Protein AF-A0AAC9JID7-F1 (afdb_monomer_lite)

Organism: NCBI:txid314275

Structure (mmCIF, N/CA/C/O backbone):
data_AF-A0AAC9JID7-F1
#
_entry.id   AF-A0AAC9JID7-F1
#
loop_
_atom_site.group_PDB
_atom_site.id
_atom_site.type_symbol
_atom_site.label_atom_id
_atom_site.label_alt_id
_atom_site.label_comp_id
_atom_site.label_asym_id
_atom_site.label_entity_id
_atom_site.label_seq_id
_atom_site.pdbx_PDB_ins_code
_atom_site.Cartn_x
_atom_site.Cartn_y
_atom_site.Cartn_z
_atom_site.occupancy
_atom_site.B_iso_or_equiv
_atom_site.auth_seq_id
_atom_site.auth_comp_id
_atom_site.auth_asym_id
_atom_site.auth_atom_id
_atom_site.pdbx_PDB_model_num
ATOM 1 N N . MET A 1 1 ? 19.976 0.582 -20.606 1.00 50.34 1 MET A N 1
ATOM 2 C CA . MET A 1 1 ? 18.674 0.965 -20.033 1.00 50.34 1 MET A CA 1
ATOM 3 C C . MET A 1 1 ? 18.061 -0.286 -19.476 1.00 50.34 1 MET A C 1
ATOM 5 O O . MET A 1 1 ? 17.756 -1.191 -20.248 1.00 50.34 1 MET A O 1
ATOM 9 N N . ASP A 1 2 ? 17.992 -0.351 -18.159 1.00 65.19 2 ASP A N 1
ATOM 10 C CA . ASP A 1 2 ? 17.430 -1.495 -17.456 1.00 65.19 2 ASP A CA 1
ATOM 11 C C . ASP A 1 2 ? 15.897 -1.451 -17.567 1.00 65.19 2 ASP A C 1
ATOM 13 O O . ASP A 1 2 ? 15.297 -0.374 -17.615 1.00 65.19 2 ASP A O 1
ATOM 17 N N . VAL A 1 3 ? 15.237 -2.605 -17.651 1.00 63.00 3 VAL A N 1
ATOM 18 C CA . VAL A 1 3 ? 13.769 -2.686 -17.764 1.00 63.00 3 VAL A CA 1
ATOM 19 C C . VAL A 1 3 ? 13.107 -2.000 -16.560 1.00 63.00 3 VAL A C 1
ATOM 21 O O . VAL A 1 3 ? 12.089 -1.324 -16.721 1.00 63.00 3 VAL A O 1
ATOM 24 N N . GLY A 1 4 ? 13.741 -2.073 -15.384 1.00 61.53 4 GLY A N 1
ATOM 25 C CA . GLY A 1 4 ? 13.299 -1.389 -14.167 1.00 61.53 4 GLY A CA 1
ATOM 26 C C . GLY A 1 4 ? 13.186 0.135 -14.305 1.00 61.53 4 GLY A C 1
ATOM 27 O O . GLY A 1 4 ? 12.221 0.714 -13.806 1.00 61.53 4 GLY A O 1
ATOM 28 N N . GLU A 1 5 ? 14.086 0.782 -15.059 1.00 66.81 5 GLU A N 1
ATOM 29 C CA 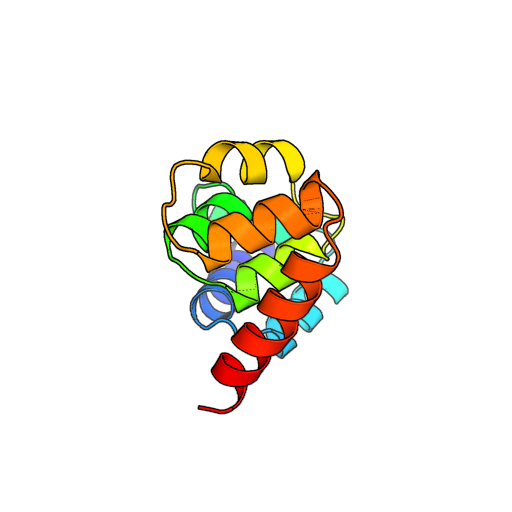. GLU A 1 5 ? 14.094 2.246 -15.255 1.00 66.81 5 GLU A CA 1
ATOM 30 C C . GLU A 1 5 ? 12.880 2.743 -16.054 1.00 66.81 5 GLU A C 1
ATOM 32 O O . GLU A 1 5 ? 12.464 3.891 -15.907 1.00 66.81 5 GLU A O 1
ATOM 37 N N . ARG A 1 6 ? 12.289 1.887 -16.899 1.00 80.50 6 ARG A N 1
ATOM 38 C CA . ARG A 1 6 ? 11.088 2.223 -17.684 1.00 80.50 6 ARG A CA 1
ATOM 39 C C . ARG A 1 6 ? 9.792 1.822 -16.987 1.00 80.50 6 ARG A C 1
ATOM 41 O O . ARG A 1 6 ? 8.771 2.468 -17.197 1.00 80.50 6 ARG A O 1
ATOM 48 N N . VAL A 1 7 ? 9.824 0.759 -16.186 1.00 87.00 7 VAL A N 1
ATOM 49 C CA . VAL A 1 7 ? 8.629 0.185 -15.551 1.00 87.00 7 VAL A CA 1
ATOM 50 C C . VAL A 1 7 ? 8.247 0.940 -14.275 1.00 87.00 7 VAL A C 1
ATOM 52 O O . VAL A 1 7 ? 7.067 1.227 -14.081 1.00 87.00 7 VAL A O 1
ATOM 55 N N . GLY A 1 8 ? 9.219 1.335 -13.444 1.00 89.25 8 GLY A N 1
ATOM 56 C CA . GLY A 1 8 ? 8.966 2.051 -12.183 1.00 89.25 8 GLY A CA 1
ATOM 57 C C . GLY A 1 8 ? 8.071 3.296 -12.325 1.00 89.25 8 GLY A C 1
ATOM 58 O O . GLY A 1 8 ? 7.088 3.409 -11.590 1.00 89.25 8 GLY A O 1
ATOM 59 N N . PRO A 1 9 ? 8.329 4.204 -13.289 1.00 93.06 9 PRO A N 1
ATOM 60 C CA . PRO A 1 9 ? 7.478 5.375 -13.517 1.00 93.06 9 PRO A CA 1
ATOM 61 C C . PRO A 1 9 ? 6.024 5.041 -13.884 1.00 93.06 9 PRO A C 1
ATOM 63 O O . PRO A 1 9 ? 5.115 5.746 -13.454 1.00 93.06 9 PRO A O 1
ATOM 66 N N . ILE A 1 10 ? 5.793 3.958 -14.633 1.00 93.69 10 ILE A N 1
ATOM 67 C CA . ILE A 1 10 ? 4.445 3.533 -15.044 1.00 93.69 10 ILE A CA 1
ATOM 68 C C . ILE A 1 10 ? 3.694 2.935 -13.850 1.00 93.69 10 ILE A C 1
ATOM 70 O O . ILE A 1 10 ? 2.541 3.288 -13.613 1.00 93.69 10 ILE A O 1
ATOM 74 N N . ILE A 1 11 ? 4.361 2.089 -13.052 1.00 94.00 11 ILE A N 1
ATOM 75 C CA . ILE A 1 11 ? 3.787 1.557 -11.806 1.00 94.00 11 ILE A CA 1
ATOM 76 C C . ILE A 1 11 ? 3.414 2.712 -10.870 1.00 94.00 11 ILE A C 1
ATOM 78 O O . ILE A 1 11 ? 2.332 2.707 -10.291 1.00 94.00 11 ILE A O 1
ATOM 82 N N . LYS A 1 12 ? 4.281 3.725 -10.748 1.00 95.19 12 LYS A N 1
ATOM 83 C CA . LYS A 1 12 ? 4.007 4.929 -9.954 1.00 95.19 12 LYS A CA 1
ATOM 84 C C . LYS A 1 12 ? 2.770 5.682 -10.444 1.00 95.19 12 LYS A C 1
ATOM 86 O O . LYS A 1 12 ? 1.991 6.144 -9.617 1.00 95.19 12 LYS A O 1
ATOM 91 N N . GLU A 1 13 ? 2.584 5.823 -11.754 1.00 95.75 13 GLU A N 1
ATOM 92 C CA . GLU A 1 13 ? 1.403 6.491 -12.308 1.00 95.75 13 GLU A CA 1
ATOM 93 C C . GLU A 1 13 ? 0.112 5.743 -11.949 1.00 95.75 13 GLU A C 1
ATOM 95 O O . GLU A 1 13 ? -0.822 6.355 -11.428 1.00 95.75 13 GLU A O 1
ATOM 100 N N . ASP A 1 14 ? 0.083 4.424 -12.153 1.00 95.44 14 ASP A N 1
ATOM 101 C CA . ASP A 1 14 ? -1.063 3.579 -11.789 1.00 95.44 14 ASP A CA 1
ATOM 102 C C . ASP A 1 14 ? -1.307 3.599 -10.266 1.00 95.44 14 ASP A C 1
ATOM 104 O O . ASP A 1 14 ? -2.448 3.644 -9.807 1.00 95.44 14 ASP A O 1
ATOM 108 N N . PHE A 1 15 ? -0.232 3.664 -9.474 1.00 95.81 15 PHE A N 1
ATOM 109 C CA . PHE A 1 15 ? -0.272 3.769 -8.016 1.00 95.81 15 PHE A CA 1
ATOM 110 C C . PHE A 1 15 ? -0.882 5.085 -7.520 1.00 95.81 15 PHE A C 1
ATOM 112 O O . PHE A 1 15 ? -1.715 5.064 -6.612 1.00 95.81 15 PHE A O 1
ATOM 119 N N . ILE A 1 16 ? -0.507 6.219 -8.120 1.00 94.69 16 ILE A N 1
ATOM 120 C CA . ILE A 1 16 ? -1.068 7.539 -7.786 1.00 94.69 16 ILE A CA 1
ATOM 121 C C . ILE A 1 16 ? -2.538 7.620 -8.216 1.00 94.69 16 ILE A C 1
ATOM 123 O O . ILE A 1 16 ? -3.362 8.163 -7.484 1.00 94.69 16 ILE A O 1
ATOM 127 N N . LYS A 1 17 ? -2.886 7.040 -9.372 1.00 94.94 17 LYS A N 1
ATOM 128 C CA . LYS A 1 17 ? -4.277 6.937 -9.845 1.00 94.94 17 LYS A CA 1
ATOM 129 C C . LYS A 1 17 ? -5.119 5.935 -9.054 1.00 94.94 17 LYS A C 1
ATOM 131 O O . LYS A 1 17 ? -6.331 5.911 -9.231 1.00 94.94 17 LYS A O 1
ATOM 136 N N . GLN A 1 18 ? -4.491 5.140 -8.188 1.00 92.75 18 GLN A N 1
ATOM 137 C CA . GLN A 1 18 ? -5.129 4.071 -7.425 1.00 92.75 18 GLN A CA 1
ATOM 138 C C . GLN A 1 18 ? -5.817 3.019 -8.320 1.00 92.75 18 GLN A C 1
ATOM 140 O O . GLN A 1 18 ? -6.857 2.467 -7.962 1.00 92.75 18 GLN A O 1
ATOM 145 N N . ASP A 1 19 ? -5.225 2.722 -9.484 1.00 93.94 19 ASP A N 1
ATOM 146 C CA . ASP A 1 19 ? -5.705 1.694 -10.417 1.00 93.94 19 ASP A CA 1
ATOM 147 C C . ASP A 1 19 ? -5.282 0.297 -9.932 1.00 93.94 19 ASP A C 1
ATOM 149 O O . ASP A 1 19 ? -4.260 -0.262 -10.342 1.00 93.94 19 ASP A O 1
ATOM 153 N N . ILE A 1 20 ? -6.066 -0.258 -9.003 1.00 91.94 20 ILE A N 1
ATOM 154 C CA . ILE A 1 20 ? -5.731 -1.513 -8.316 1.00 91.94 20 ILE A CA 1
ATOM 155 C C . ILE A 1 20 ? -5.617 -2.692 -9.288 1.00 91.94 20 ILE A C 1
ATOM 157 O O . ILE A 1 20 ? -4.701 -3.498 -9.149 1.00 91.94 20 ILE A O 1
ATOM 161 N N . GLY A 1 21 ? -6.463 -2.762 -10.322 1.00 90.94 21 GLY A N 1
ATOM 162 C CA . GLY A 1 21 ? -6.412 -3.855 -11.301 1.00 90.94 21 GLY A CA 1
ATOM 163 C C . GLY A 1 21 ? -5.106 -3.867 -12.102 1.00 90.94 21 GLY A C 1
ATOM 164 O O . GLY A 1 21 ? -4.515 -4.926 -12.353 1.00 90.94 21 GLY A O 1
ATOM 165 N N . ARG A 1 22 ? -4.592 -2.685 -12.466 1.00 93.75 22 ARG A N 1
ATOM 166 C CA . ARG A 1 22 ? -3.274 -2.587 -13.107 1.00 93.75 22 ARG A CA 1
ATOM 167 C C . ARG A 1 22 ? -2.137 -2.867 -12.129 1.00 93.75 22 ARG A C 1
ATOM 169 O O . ARG A 1 22 ? -1.189 -3.553 -12.506 1.00 93.75 22 ARG A O 1
ATOM 176 N N . LEU A 1 23 ? -2.231 -2.408 -10.882 1.00 92.81 23 LEU A N 1
ATOM 177 C CA . LEU A 1 23 ? -1.225 -2.689 -9.852 1.00 92.81 23 LEU A CA 1
ATOM 178 C C . LEU A 1 23 ? -1.094 -4.187 -9.538 1.00 92.81 23 LEU A C 1
ATOM 180 O O . LEU A 1 23 ? 0.029 -4.688 -9.444 1.00 92.81 23 LEU A O 1
ATOM 184 N N . GLU A 1 24 ? -2.206 -4.919 -9.448 1.00 91.81 24 GLU A N 1
ATOM 185 C CA . GLU A 1 24 ? -2.205 -6.381 -9.302 1.00 91.81 24 GLU A CA 1
ATOM 186 C C . GLU A 1 24 ? -1.453 -7.054 -10.454 1.00 91.81 24 GLU A C 1
ATOM 188 O O . GLU A 1 24 ? -0.592 -7.909 -10.232 1.00 91.81 24 GLU A O 1
ATOM 193 N N . SER A 1 25 ? -1.709 -6.602 -11.686 1.00 92.56 25 SER A N 1
ATOM 194 C CA . SER A 1 25 ? -1.025 -7.105 -12.881 1.00 92.56 25 SER A CA 1
ATOM 195 C C . SER A 1 25 ? 0.488 -6.851 -12.829 1.00 92.56 25 SER A C 1
ATOM 197 O O . SER A 1 25 ? 1.277 -7.700 -13.254 1.00 92.56 25 SER A O 1
ATOM 199 N N . TRP A 1 26 ? 0.919 -5.704 -12.291 1.00 92.31 26 TRP A N 1
ATOM 200 C CA . TRP A 1 26 ? 2.339 -5.385 -12.138 1.00 92.31 26 TRP A CA 1
ATOM 201 C C . TRP A 1 26 ? 3.035 -6.281 -11.116 1.00 92.31 26 TRP A C 1
ATOM 203 O O . TRP A 1 26 ? 4.105 -6.798 -11.426 1.00 92.31 26 TRP A O 1
ATOM 213 N N . ILE A 1 27 ? 2.439 -6.515 -9.943 1.00 88.81 27 ILE A N 1
ATOM 214 C CA . ILE A 1 27 ? 3.046 -7.364 -8.902 1.00 88.81 27 ILE A CA 1
ATOM 215 C C . ILE A 1 27 ? 3.099 -8.834 -9.325 1.00 88.81 27 ILE A C 1
ATOM 217 O O . ILE A 1 27 ? 4.082 -9.516 -9.045 1.00 88.81 27 ILE A O 1
ATOM 221 N N . GLN A 1 28 ? 2.090 -9.321 -10.051 1.00 88.62 28 GLN A N 1
ATOM 222 C CA . GLN A 1 28 ? 2.118 -10.678 -10.606 1.00 88.62 28 GLN A CA 1
ATOM 223 C C . GLN A 1 28 ? 3.224 -10.852 -11.654 1.00 88.62 28 GLN A C 1
ATOM 225 O O . GLN A 1 28 ? 3.839 -11.914 -11.746 1.00 88.62 28 GLN A O 1
ATOM 230 N N . ARG A 1 29 ? 3.476 -9.815 -12.460 1.00 89.56 29 ARG A N 1
ATOM 231 C CA . ARG A 1 29 ? 4.455 -9.864 -13.551 1.00 89.56 29 ARG A CA 1
ATOM 232 C C . ARG A 1 29 ? 5.883 -9.570 -13.097 1.00 89.56 29 ARG A C 1
ATOM 234 O O . ARG A 1 29 ? 6.824 -10.080 -13.702 1.00 89.56 29 ARG A O 1
ATOM 241 N N . PHE A 1 30 ? 6.044 -8.748 -12.066 1.00 88.56 30 PHE A N 1
ATOM 242 C CA . PHE A 1 30 ? 7.331 -8.329 -11.527 1.00 88.56 30 PHE A CA 1
ATOM 243 C C . PHE A 1 30 ? 7.337 -8.535 -10.007 1.00 88.56 30 PHE A C 1
ATOM 245 O O . PHE A 1 30 ? 6.770 -7.714 -9.284 1.00 88.56 30 PHE A O 1
ATOM 252 N N . PRO A 1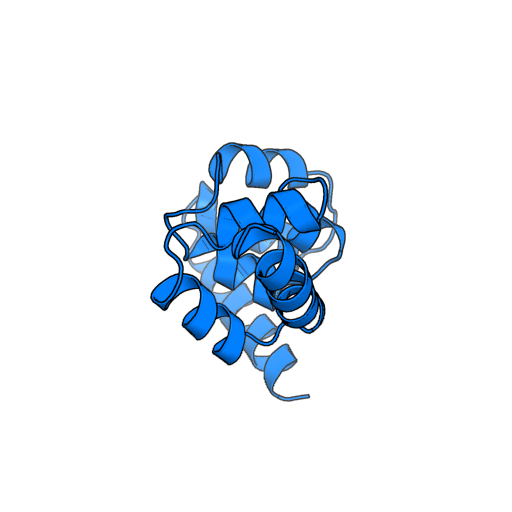 31 ? 8.026 -9.575 -9.504 1.00 84.69 31 PRO A N 1
ATOM 253 C CA . PRO A 1 31 ? 8.164 -9.815 -8.064 1.00 84.69 31 PRO A CA 1
ATOM 254 C C . PRO A 1 31 ? 8.719 -8.602 -7.296 1.00 84.69 31 PRO A C 1
ATOM 256 O O . PRO A 1 31 ? 8.333 -8.345 -6.156 1.00 84.69 31 PRO A O 1
ATOM 259 N N . ASP A 1 32 ? 9.557 -7.807 -7.967 1.00 89.19 32 ASP A N 1
ATOM 260 C CA . ASP A 1 32 ? 10.226 -6.624 -7.421 1.00 89.19 32 ASP A CA 1
ATOM 261 C C . ASP A 1 32 ? 9.432 -5.318 -7.618 1.00 89.19 32 ASP A C 1
ATOM 263 O O . ASP A 1 32 ? 9.952 -4.229 -7.365 1.00 89.19 32 ASP A O 1
ATOM 267 N N . ALA A 1 33 ? 8.173 -5.384 -8.065 1.00 91.38 33 ALA A N 1
ATOM 268 C CA . ALA A 1 33 ? 7.347 -4.212 -8.369 1.00 91.38 33 ALA A CA 1
ATOM 269 C C . ALA A 1 33 ? 7.265 -3.201 -7.211 1.00 91.38 33 ALA A C 1
ATOM 271 O O . ALA A 1 33 ? 7.332 -1.996 -7.451 1.00 91.38 33 ALA A O 1
ATOM 272 N N . CYS A 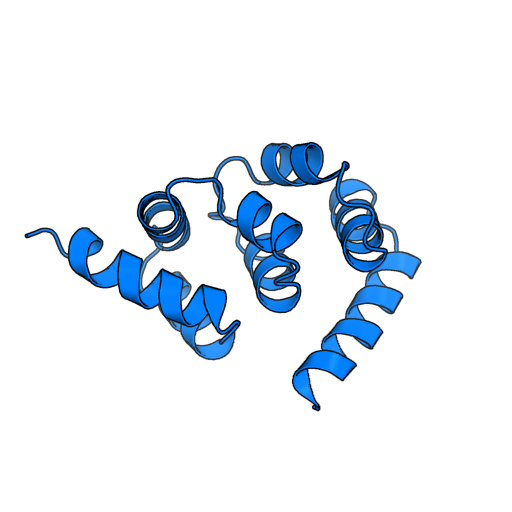1 34 ? 7.181 -3.664 -5.958 1.00 92.06 34 CYS A N 1
ATOM 273 C CA . CYS A 1 34 ? 7.179 -2.776 -4.793 1.00 92.06 34 CYS A CA 1
ATOM 274 C C . CYS A 1 34 ? 8.516 -2.037 -4.618 1.00 92.06 34 CYS A C 1
ATOM 276 O O . CYS A 1 34 ? 8.509 -0.855 -4.291 1.00 92.06 34 CYS A O 1
ATOM 278 N N . MET A 1 35 ? 9.658 -2.684 -4.884 1.00 92.19 35 MET A N 1
ATOM 279 C CA . MET A 1 35 ? 10.970 -2.022 -4.833 1.00 92.19 35 MET A CA 1
ATOM 280 C C . MET A 1 35 ? 11.129 -1.004 -5.966 1.00 92.19 35 MET A C 1
ATOM 282 O O . MET A 1 35 ? 11.624 0.100 -5.742 1.00 92.19 35 MET A O 1
ATOM 286 N N . LEU A 1 36 ? 10.659 -1.342 -7.170 1.00 92.62 36 LEU A N 1
ATOM 287 C CA . LEU A 1 36 ? 10.639 -0.418 -8.309 1.00 92.62 36 LEU A CA 1
ATOM 288 C C . LEU A 1 36 ? 9.750 0.801 -8.033 1.00 92.62 36 LEU A C 1
ATOM 290 O O . LEU A 1 36 ? 10.107 1.921 -8.401 1.00 92.62 36 LEU A O 1
ATOM 294 N N . LEU A 1 37 ? 8.617 0.596 -7.358 1.00 94.50 37 LEU A N 1
ATOM 295 C CA . LEU A 1 37 ? 7.733 1.672 -6.927 1.00 94.50 37 LEU A CA 1
ATOM 296 C C . LEU A 1 37 ? 8.418 2.590 -5.906 1.00 94.50 37 LEU A C 1
ATOM 298 O O . LEU A 1 37 ? 8.374 3.805 -6.077 1.00 94.50 37 LEU A O 1
ATOM 302 N N . GLU A 1 38 ? 9.086 2.045 -4.884 1.00 94.00 38 GLU A N 1
ATOM 303 C CA . GLU A 1 38 ? 9.833 2.857 -3.908 1.00 94.00 38 GLU A CA 1
ATOM 304 C C . GLU A 1 38 ? 10.954 3.665 -4.565 1.00 94.00 38 GLU A C 1
ATOM 306 O O . GLU A 1 38 ? 11.097 4.858 -4.295 1.00 94.00 38 GLU A O 1
ATOM 311 N N . ALA A 1 39 ? 11.697 3.053 -5.491 1.00 92.81 39 ALA A N 1
ATOM 312 C CA . ALA A 1 39 ? 12.723 3.747 -6.262 1.00 92.81 39 ALA A CA 1
ATOM 313 C C . ALA A 1 39 ? 12.132 4.897 -7.101 1.00 92.81 39 ALA A C 1
ATOM 315 O O . ALA A 1 39 ? 12.705 5.984 -7.147 1.00 92.81 39 ALA A O 1
ATOM 316 N N . ALA A 1 40 ? 10.966 4.694 -7.723 1.00 92.94 40 ALA A N 1
ATOM 317 C CA . ALA A 1 40 ? 10.286 5.719 -8.517 1.00 92.94 40 ALA A CA 1
ATOM 318 C C . ALA A 1 40 ? 9.637 6.830 -7.665 1.00 92.94 40 ALA A C 1
ATOM 320 O O . ALA A 1 40 ? 9.491 7.974 -8.117 1.00 92.94 40 ALA A O 1
ATOM 321 N N . LEU A 1 41 ? 9.204 6.511 -6.443 1.00 93.44 41 LEU A N 1
ATOM 322 C CA . LEU A 1 41 ? 8.682 7.484 -5.481 1.00 93.44 41 LEU A CA 1
ATOM 323 C C . LEU A 1 41 ? 9.806 8.280 -4.807 1.00 93.44 41 LEU A C 1
ATOM 325 O O . LEU A 1 41 ? 9.588 9.435 -4.456 1.00 93.44 41 LEU A O 1
ATOM 329 N N . GLY A 1 42 ? 10.993 7.687 -4.661 1.00 92.56 42 GLY A N 1
ATOM 330 C CA . GLY A 1 42 ? 12.080 8.235 -3.849 1.00 92.56 42 GLY A CA 1
ATOM 331 C C . GLY A 1 42 ? 11.839 8.078 -2.344 1.00 92.56 42 GLY A C 1
ATOM 332 O O . GLY A 1 42 ? 12.583 8.634 -1.538 1.00 92.56 42 GLY A O 1
ATOM 333 N N . GLU A 1 43 ? 10.805 7.332 -1.952 1.00 91.88 43 GLU A N 1
ATOM 334 C CA . GLU A 1 43 ? 10.473 7.036 -0.565 1.00 91.88 43 GLU A CA 1
ATOM 335 C C . GLU A 1 43 ? 9.676 5.729 -0.438 1.00 91.88 43 GLU A C 1
ATOM 337 O O . GLU A 1 43 ? 9.232 5.133 -1.418 1.00 91.88 43 GLU A O 1
ATOM 342 N N . SER A 1 44 ? 9.488 5.301 0.807 1.00 93.56 44 SER A N 1
ATOM 343 C CA . SER A 1 44 ? 8.683 4.147 1.197 1.00 93.56 44 SER A CA 1
ATOM 344 C C . SER A 1 44 ? 7.246 4.220 0.664 1.00 93.56 44 SER A C 1
ATOM 346 O O . SER A 1 44 ? 6.516 5.169 0.950 1.00 93.56 44 SER A O 1
ATOM 348 N N . CYS A 1 45 ? 6.823 3.200 -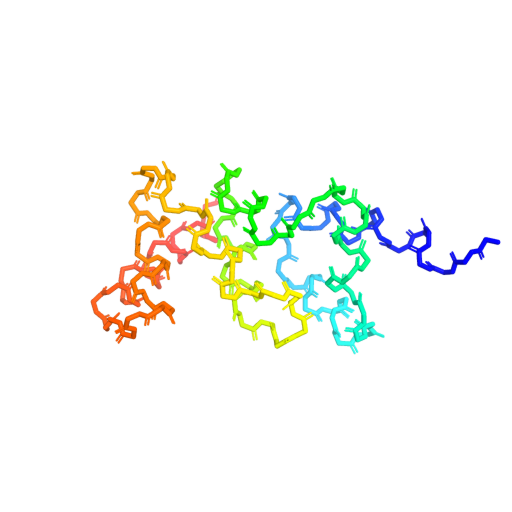0.083 1.00 93.56 45 CYS A N 1
ATOM 349 C CA . CYS A 1 45 ? 5.590 3.242 -0.872 1.00 93.56 45 CYS A CA 1
ATOM 350 C C . CYS A 1 45 ? 4.319 3.282 -0.012 1.00 93.56 45 CYS A C 1
ATOM 352 O O . CYS A 1 45 ? 3.410 4.063 -0.292 1.00 93.56 45 CYS A O 1
ATOM 354 N N . LEU A 1 46 ? 4.266 2.505 1.074 1.00 92.94 46 LEU A N 1
ATOM 355 C CA . LEU A 1 46 ? 3.124 2.503 1.988 1.00 92.94 46 LEU A CA 1
ATOM 356 C C . LEU A 1 46 ? 3.094 3.784 2.824 1.00 92.94 46 LEU A C 1
ATOM 358 O O . LEU A 1 46 ? 2.024 4.348 3.042 1.00 92.94 46 LEU A O 1
ATOM 362 N N . LYS A 1 47 ? 4.268 4.290 3.222 1.00 91.69 47 LYS A N 1
ATOM 363 C CA . LYS A 1 47 ? 4.377 5.588 3.901 1.00 91.69 47 LYS A CA 1
ATOM 364 C C . LYS A 1 47 ? 3.827 6.721 3.034 1.00 91.69 47 LYS A C 1
ATOM 366 O O . LYS A 1 47 ? 3.020 7.515 3.516 1.00 91.69 47 LYS A O 1
ATOM 371 N N . TYR A 1 48 ? 4.238 6.769 1.767 1.00 93.19 48 TYR A N 1
ATOM 372 C CA . TYR A 1 48 ? 3.728 7.729 0.793 1.00 93.19 48 TYR A CA 1
ATOM 373 C C . TYR A 1 48 ? 2.211 7.599 0.647 1.00 93.19 48 TYR A C 1
ATOM 375 O O . TYR A 1 48 ? 1.499 8.586 0.807 1.00 93.19 48 TYR A O 1
ATOM 383 N N . ALA A 1 49 ? 1.707 6.379 0.412 1.00 93.38 49 ALA A N 1
ATOM 384 C CA . ALA A 1 49 ? 0.279 6.132 0.222 1.00 93.38 49 ALA A CA 1
ATOM 385 C C . ALA A 1 49 ? -0.550 6.652 1.401 1.00 93.38 49 ALA A C 1
ATOM 387 O O . ALA A 1 49 ? -1.543 7.348 1.211 1.00 93.38 49 ALA A O 1
ATOM 388 N N . MET A 1 50 ? -0.110 6.351 2.623 1.00 90.75 50 MET A N 1
ATOM 389 C CA . MET A 1 50 ? -0.816 6.760 3.827 1.00 90.75 50 MET A CA 1
ATOM 390 C C . MET A 1 50 ? -0.700 8.263 4.080 1.00 90.75 50 MET A C 1
ATOM 392 O O . MET A 1 50 ? -1.661 8.843 4.564 1.00 90.75 50 MET A O 1
ATOM 396 N N . ARG A 1 51 ? 0.427 8.916 3.759 1.00 90.00 51 ARG A N 1
ATOM 397 C CA . ARG A 1 51 ? 0.585 10.378 3.899 1.00 90.00 51 ARG A CA 1
ATOM 398 C C . ARG A 1 51 ? -0.287 11.147 2.908 1.00 90.00 51 ARG A C 1
ATOM 400 O O . ARG A 1 51 ? -0.933 12.113 3.295 1.00 90.00 51 ARG A O 1
ATOM 407 N N . GLU A 1 52 ? -0.317 10.700 1.657 1.00 91.56 52 GLU A N 1
ATOM 408 C CA . GLU A 1 52 ? -1.069 11.335 0.565 1.00 91.56 52 GLU A CA 1
ATOM 409 C C . GLU A 1 52 ? -2.537 10.876 0.500 1.00 91.56 52 GLU A C 1
ATOM 411 O O . GLU A 1 52 ? -3.247 11.179 -0.456 1.00 91.56 52 GLU A O 1
ATOM 416 N N . ASN A 1 53 ? -3.013 10.142 1.511 1.00 91.69 53 ASN A N 1
ATOM 417 C CA . ASN A 1 53 ? -4.385 9.640 1.609 1.00 91.69 53 ASN A CA 1
ATOM 418 C C . ASN A 1 53 ? -4.825 8.743 0.427 1.00 91.69 53 ASN A C 1
ATOM 420 O O . ASN A 1 53 ? -6.005 8.677 0.079 1.00 91.69 53 ASN A O 1
ATOM 424 N N . LEU A 1 54 ? -3.886 8.010 -0.180 1.00 92.94 54 LEU A N 1
ATOM 425 C CA . LEU A 1 54 ? -4.141 7.021 -1.231 1.00 92.94 54 LEU A CA 1
ATOM 426 C C . LEU A 1 54 ? -4.619 5.707 -0.600 1.00 92.94 54 LEU A C 1
ATOM 428 O O . LEU A 1 54 ? -3.864 4.738 -0.472 1.00 92.94 54 LEU A O 1
ATOM 432 N N . TRP A 1 55 ? -5.863 5.686 -0.124 1.00 90.44 55 TRP A N 1
ATOM 433 C CA . TRP A 1 55 ? -6.388 4.595 0.701 1.00 90.44 55 TRP A CA 1
ATOM 434 C C . TRP A 1 55 ? -6.501 3.257 -0.021 1.00 90.44 55 TRP A C 1
ATOM 436 O O . TRP A 1 55 ? -6.171 2.231 0.574 1.00 90.44 55 TRP A O 1
ATOM 446 N N . LEU A 1 56 ?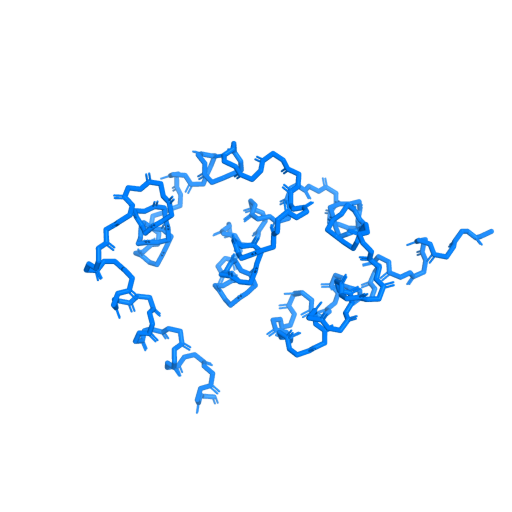 -6.901 3.252 -1.293 1.00 90.75 56 LEU A N 1
ATOM 447 C CA . LEU A 1 56 ? -6.989 2.016 -2.074 1.00 90.75 56 LEU A CA 1
ATOM 448 C C . LEU A 1 56 ? -5.589 1.441 -2.300 1.00 90.75 56 LEU A C 1
ATOM 450 O O . LEU A 1 56 ? -5.351 0.264 -2.031 1.00 90.75 56 LEU A O 1
ATOM 454 N N . SER A 1 57 ? -4.634 2.292 -2.683 1.00 94.06 57 SER A N 1
ATOM 455 C CA . SER A 1 57 ? -3.234 1.889 -2.839 1.00 94.06 57 SER A CA 1
ATOM 456 C C . SER A 1 57 ? -2.605 1.448 -1.512 1.00 94.06 57 SER A C 1
ATOM 458 O O . SER A 1 57 ? -1.823 0.501 -1.487 1.00 94.06 57 SER A O 1
ATOM 460 N N . SER A 1 58 ? -2.972 2.078 -0.391 1.00 92.44 58 SER A N 1
ATOM 461 C CA . SER A 1 58 ? -2.512 1.681 0.948 1.00 92.44 58 SER A CA 1
ATOM 462 C C . SER A 1 58 ? -2.973 0.265 1.292 1.00 92.44 58 SER A C 1
ATOM 464 O O . SER A 1 58 ? -2.169 -0.563 1.713 1.00 92.44 58 SER A O 1
ATOM 466 N N . VAL A 1 59 ? -4.257 -0.034 1.084 1.00 88.75 59 VAL A N 1
ATOM 467 C CA . VAL A 1 59 ? -4.849 -1.351 1.372 1.00 88.75 59 VAL A CA 1
ATOM 468 C C . VAL A 1 59 ? -4.255 -2.426 0.470 1.00 88.75 59 VAL A C 1
ATOM 470 O O . VAL A 1 59 ? -3.886 -3.492 0.956 1.00 88.75 59 VAL A O 1
ATOM 473 N N . PHE A 1 60 ? -4.092 -2.121 -0.816 1.00 91.31 60 PHE A N 1
ATOM 474 C CA . PHE A 1 60 ? -3.410 -2.993 -1.764 1.00 91.31 60 PHE A CA 1
ATOM 475 C C . PHE A 1 60 ? -1.989 -3.342 -1.291 1.00 91.31 60 PHE A C 1
ATOM 477 O O . PHE A 1 60 ? -1.649 -4.515 -1.140 1.00 91.31 60 PHE A O 1
ATOM 484 N N . LEU A 1 61 ? -1.170 -2.340 -0.954 1.00 91.75 61 LEU A N 1
ATOM 485 C CA . LEU A 1 61 ? 0.195 -2.561 -0.465 1.00 91.75 61 LEU A CA 1
ATOM 486 C C . LEU A 1 61 ? 0.233 -3.356 0.848 1.00 91.75 61 LEU A C 1
ATOM 488 O O . LEU A 1 61 ? 1.135 -4.165 1.072 1.00 91.75 61 LEU A O 1
ATOM 492 N N . LEU A 1 62 ? -0.752 -3.175 1.725 1.00 88.94 62 LEU A N 1
ATOM 493 C CA . LEU A 1 62 ? -0.836 -3.943 2.962 1.00 88.94 62 LEU A CA 1
ATOM 494 C C . LEU A 1 62 ? -1.059 -5.444 2.716 1.00 88.94 62 LEU A C 1
ATOM 496 O O . LEU A 1 62 ? -0.548 -6.258 3.491 1.00 88.94 62 LEU A O 1
ATOM 500 N N . GLN A 1 63 ? -1.727 -5.817 1.622 1.00 86.94 63 GLN A N 1
ATOM 501 C CA . GLN A 1 63 ? -1.906 -7.209 1.191 1.00 86.94 63 GLN A CA 1
ATOM 502 C C . GLN A 1 63 ? -0.662 -7.787 0.496 1.00 86.94 63 GLN A C 1
ATOM 504 O O . GLN A 1 63 ? -0.467 -8.998 0.485 1.00 86.94 63 GLN A O 1
ATOM 509 N N . CYS A 1 64 ? 0.222 -6.939 -0.031 1.00 88.00 64 CYS A N 1
ATOM 510 C CA . CYS A 1 64 ? 1.406 -7.365 -0.777 1.00 88.00 64 CYS A CA 1
ATOM 511 C C . CYS A 1 64 ? 2.541 -7.813 0.153 1.00 88.00 64 CYS A C 1
ATOM 513 O O . CYS A 1 64 ? 3.081 -7.008 0.911 1.00 88.00 64 CYS A O 1
ATOM 515 N N . GLU A 1 65 ? 2.947 -9.082 0.114 1.00 84.69 65 GLU A N 1
ATOM 516 C CA . GLU A 1 65 ? 4.032 -9.602 0.970 1.00 84.69 65 GLU A CA 1
ATOM 517 C C . GLU A 1 65 ? 5.402 -8.978 0.663 1.00 84.69 65 GLU A C 1
ATOM 519 O O . GLU A 1 65 ? 6.222 -8.817 1.565 1.00 84.69 65 GLU A O 1
ATOM 524 N N . SER A 1 66 ? 5.623 -8.553 -0.582 1.00 86.38 66 SER A N 1
ATOM 525 C CA . SER A 1 66 ? 6.892 -8.007 -1.077 1.00 86.38 66 SER A CA 1
ATOM 526 C C . SER A 1 66 ? 7.177 -6.555 -0.670 1.00 86.38 66 SER A C 1
ATOM 528 O O . SER A 1 66 ? 8.223 -6.019 -1.038 1.00 86.38 66 SER A O 1
ATOM 530 N N . VAL A 1 67 ? 6.293 -5.897 0.096 1.00 89.94 67 VAL A N 1
ATOM 531 C CA . VAL A 1 67 ? 6.520 -4.513 0.550 1.00 89.94 67 VAL A CA 1
ATOM 532 C C . VAL A 1 67 ? 7.707 -4.447 1.520 1.00 89.94 67 VAL A C 1
ATOM 534 O O . VAL A 1 67 ? 7.641 -5.024 2.616 1.00 89.94 67 VAL A O 1
ATOM 537 N N . PRO A 1 68 ? 8.770 -3.691 1.191 1.00 85.94 68 PRO A N 1
ATOM 538 C CA . PRO A 1 68 ? 9.950 -3.600 2.040 1.00 85.94 68 PRO A CA 1
ATOM 539 C C . PRO A 1 68 ? 9.625 -3.008 3.413 1.00 85.94 68 PRO A C 1
ATOM 541 O O . PRO A 1 68 ? 9.057 -1.926 3.525 1.00 85.94 68 PRO A O 1
ATOM 544 N N . ARG A 1 69 ? 10.022 -3.682 4.500 1.00 87.69 69 ARG A N 1
ATOM 545 C CA . ARG A 1 69 ? 9.902 -3.153 5.879 1.00 87.69 69 ARG A CA 1
ATOM 546 C C . ARG A 1 69 ? 8.480 -2.666 6.235 1.00 87.69 69 ARG A C 1
ATOM 548 O O . ARG A 1 69 ? 8.337 -1.712 6.998 1.00 87.69 69 ARG A O 1
ATOM 555 N N . LYS A 1 70 ? 7.436 -3.322 5.707 1.00 88.69 70 LYS A N 1
ATOM 556 C CA . LYS A 1 70 ? 6.014 -2.93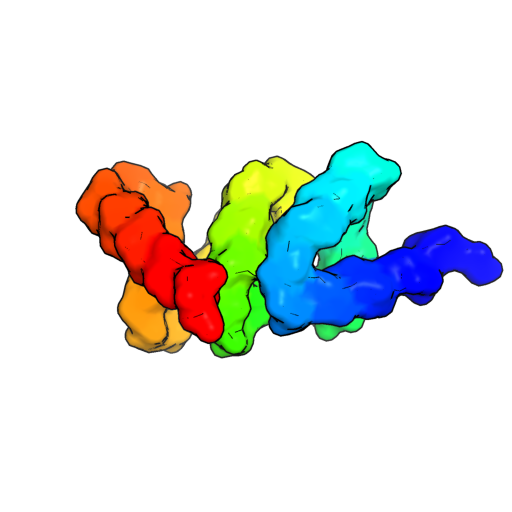5 5.829 1.00 88.69 70 LYS A CA 1
ATOM 557 C C . LYS A 1 70 ? 5.612 -2.452 7.230 1.00 88.69 70 LYS A C 1
ATOM 559 O O . LYS A 1 70 ? 5.084 -1.353 7.367 1.00 88.69 70 LYS A O 1
ATOM 564 N N . THR A 1 71 ? 5.911 -3.227 8.276 1.00 84.25 71 THR A N 1
ATOM 565 C CA . THR A 1 71 ? 5.566 -2.885 9.670 1.00 84.25 71 THR A CA 1
ATOM 566 C C . THR A 1 71 ? 6.157 -1.549 10.117 1.00 84.25 71 THR A C 1
ATOM 568 O O . THR A 1 71 ? 5.468 -0.758 10.757 1.00 84.25 71 THR A O 1
ATOM 571 N N . LEU A 1 72 ? 7.413 -1.272 9.750 1.00 85.56 72 LEU A N 1
ATOM 572 C CA . LEU A 1 72 ? 8.074 -0.013 10.085 1.00 85.56 72 LEU A CA 1
ATOM 573 C C . LEU A 1 72 ? 7.404 1.160 9.359 1.00 85.56 72 LEU A C 1
ATOM 575 O O . LEU A 1 72 ? 7.174 2.198 9.971 1.00 85.56 72 LEU A O 1
ATOM 579 N N . GLN A 1 73 ? 7.037 0.985 8.084 1.00 88.25 73 GLN A N 1
ATOM 580 C CA . GLN A 1 73 ? 6.338 2.029 7.325 1.00 88.25 73 GLN A CA 1
ATOM 581 C C . GLN A 1 73 ? 5.005 2.402 7.989 1.00 88.25 73 GLN A C 1
ATOM 583 O O . GLN A 1 73 ? 4.758 3.583 8.220 1.00 88.25 73 GLN A O 1
ATOM 588 N N . ILE A 1 74 ? 4.203 1.408 8.392 1.00 83.25 74 ILE A N 1
ATOM 589 C CA . ILE A 1 74 ? 2.923 1.621 9.095 1.00 83.25 74 ILE A CA 1
ATOM 590 C C . ILE A 1 74 ? 3.130 2.426 10.385 1.00 83.25 74 ILE A C 1
ATOM 592 O O . ILE A 1 74 ? 2.397 3.376 10.650 1.00 83.25 74 ILE A O 1
ATOM 596 N N . GLN A 1 75 ? 4.143 2.074 11.184 1.00 80.00 75 GLN A N 1
ATOM 597 C CA . GLN A 1 75 ? 4.443 2.762 12.445 1.00 80.00 75 GLN A CA 1
ATOM 598 C C . GLN A 1 75 ? 4.855 4.225 12.242 1.00 80.00 75 GLN A C 1
ATOM 600 O O . GLN A 1 75 ? 4.554 5.063 13.087 1.00 80.00 75 GLN A O 1
ATOM 605 N N . THR A 1 76 ? 5.495 4.561 11.118 1.00 82.00 76 THR A N 1
ATOM 606 C CA . THR A 1 76 ? 5.843 5.959 10.807 1.00 82.00 76 THR A CA 1
ATOM 607 C C . THR A 1 76 ? 4.647 6.815 10.386 1.00 82.00 76 THR A C 1
ATOM 609 O O . THR A 1 76 ? 4.765 8.035 10.343 1.00 82.00 76 THR A O 1
ATOM 612 N N . CYS A 1 77 ? 3.493 6.209 10.097 1.00 76.62 77 CYS A N 1
ATOM 613 C CA . CYS A 1 77 ? 2.286 6.917 9.664 1.00 76.62 77 CYS A CA 1
ATOM 614 C C . CYS A 1 77 ? 1.314 7.245 10.805 1.00 76.62 77 CYS A C 1
ATOM 616 O O . CYS A 1 77 ? 0.236 7.776 10.547 1.00 76.62 77 CYS A O 1
ATOM 618 N N . VAL A 1 78 ? 1.686 6.966 12.059 1.00 70.62 78 VAL A N 1
ATOM 619 C CA . VAL A 1 78 ? 0.851 7.226 13.250 1.00 70.62 78 VAL A CA 1
ATOM 620 C C . VAL A 1 78 ? 0.544 8.721 13.434 1.00 70.62 78 VAL A C 1
ATOM 622 O O . VAL A 1 78 ? -0.447 9.071 14.066 1.00 70.62 78 VAL A O 1
ATOM 625 N N . GLU A 1 79 ? 1.350 9.604 12.843 1.00 73.44 79 GLU A N 1
ATOM 626 C CA . GLU A 1 79 ? 1.130 11.055 12.864 1.00 73.44 79 GLU A CA 1
ATOM 627 C C . GLU A 1 79 ? 0.010 11.525 11.918 1.00 73.44 79 GLU A C 1
ATOM 629 O O . GLU A 1 79 ? -0.494 12.637 12.083 1.00 73.44 79 GLU A O 1
ATOM 634 N N . ASN A 1 80 ? -0.416 10.707 10.943 1.00 81.81 80 ASN A N 1
ATOM 635 C CA . ASN A 1 80 ? -1.544 11.071 10.087 1.00 81.81 80 ASN A CA 1
ATOM 636 C C . ASN A 1 80 ? -2.859 10.943 10.879 1.00 81.81 80 ASN A C 1
ATOM 638 O O . ASN A 1 80 ? -3.282 9.847 11.245 1.00 81.81 80 ASN A O 1
ATOM 642 N N . GLN A 1 81 ? -3.509 12.088 11.105 1.00 82.50 81 GLN A N 1
ATOM 643 C CA . GLN A 1 81 ? -4.735 12.222 11.898 1.00 82.50 81 GLN A CA 1
ATOM 644 C C . GLN A 1 81 ? -6.005 11.738 11.178 1.00 82.50 81 GLN A C 1
ATOM 646 O O . GLN A 1 81 ? -7.080 11.744 11.777 1.00 82.50 81 GLN A O 1
ATOM 651 N N . HIS A 1 82 ? -5.916 11.330 9.909 1.00 86.56 82 HIS A N 1
ATOM 652 C CA . HIS A 1 82 ? -7.073 10.850 9.163 1.00 86.56 82 HIS A CA 1
ATOM 653 C C . HIS A 1 82 ? -7.627 9.556 9.777 1.00 86.56 82 HIS A C 1
ATOM 655 O O . HIS A 1 82 ? -6.896 8.592 10.015 1.00 86.56 82 HIS A O 1
ATOM 661 N N . GLU A 1 83 ? -8.944 9.497 9.972 1.00 86.94 83 GLU A N 1
ATOM 662 C CA . GLU A 1 83 ? -9.629 8.367 10.613 1.00 86.94 83 GLU A CA 1
ATOM 663 C C . GLU A 1 83 ? -9.338 7.030 9.901 1.00 86.94 83 GLU A C 1
ATOM 665 O O . GLU A 1 83 ? -8.987 6.035 10.536 1.00 86.94 83 GLU A O 1
ATOM 670 N N . THR A 1 84 ? -9.365 7.021 8.563 1.00 85.69 84 THR A N 1
ATOM 671 C CA . THR A 1 84 ? -8.967 5.867 7.735 1.00 85.69 84 THR A CA 1
ATOM 672 C C . THR A 1 84 ? -7.548 5.375 8.029 1.00 85.69 84 THR A C 1
ATOM 674 O O . THR A 1 84 ? -7.339 4.167 8.120 1.00 85.69 84 THR A O 1
ATOM 677 N N . CYS A 1 85 ? -6.579 6.274 8.243 1.00 85.38 85 CYS A N 1
ATOM 678 C CA . CYS A 1 85 ? -5.211 5.898 8.607 1.00 85.38 85 CYS A CA 1
ATOM 679 C C . CYS A 1 85 ? -5.188 5.162 9.956 1.00 85.38 85 CYS A C 1
ATOM 681 O O . CYS A 1 85 ? -4.620 4.073 10.069 1.00 85.38 85 CYS A O 1
ATOM 683 N N . LEU A 1 86 ? -5.893 5.693 10.960 1.00 85.12 86 LEU A N 1
ATOM 684 C CA . LEU A 1 86 ? -6.017 5.057 12.272 1.00 85.12 86 LEU A CA 1
ATOM 685 C C . LEU A 1 86 ? -6.644 3.659 12.168 1.00 85.12 86 LEU A C 1
ATOM 687 O O . LEU A 1 86 ? -6.148 2.709 12.780 1.00 85.12 86 LEU A O 1
ATOM 691 N N . HIS A 1 87 ? -7.715 3.508 11.385 1.00 85.94 87 HIS A N 1
ATOM 692 C CA . HIS A 1 87 ? -8.343 2.204 11.180 1.00 85.94 87 HIS A CA 1
ATOM 693 C C . HIS A 1 87 ? -7.455 1.239 10.392 1.00 85.94 87 HIS A C 1
ATOM 695 O O . HIS A 1 87 ? -7.442 0.059 10.739 1.00 85.94 87 HIS A O 1
ATOM 701 N N . LEU A 1 88 ? -6.663 1.705 9.419 1.00 85.44 88 LEU A N 1
ATOM 702 C CA . LEU A 1 88 ? -5.667 0.882 8.717 1.00 85.44 88 LEU A CA 1
ATOM 703 C C . LEU A 1 88 ? -4.625 0.328 9.687 1.00 85.44 88 LEU A C 1
ATOM 705 O O . LEU A 1 88 ? -4.411 -0.885 9.728 1.00 85.44 88 LEU A O 1
ATOM 709 N N . VAL A 1 89 ? -4.044 1.191 10.525 1.00 83.56 89 VAL A N 1
ATOM 710 C CA . VAL A 1 89 ? -3.066 0.784 11.544 1.00 83.56 89 VAL A CA 1
ATOM 711 C C . VAL A 1 89 ? -3.693 -0.211 12.524 1.00 83.56 89 VAL A C 1
ATOM 713 O O . VAL A 1 89 ? -3.136 -1.281 12.756 1.00 83.56 89 VAL A O 1
ATOM 716 N N . ARG A 1 90 ? -4.878 0.084 13.074 1.00 82.62 90 ARG A N 1
ATOM 717 C CA . ARG A 1 90 ? -5.569 -0.812 14.022 1.00 82.62 90 ARG A CA 1
ATOM 718 C C . ARG A 1 90 ? -5.972 -2.145 13.389 1.00 82.62 90 ARG A C 1
ATOM 720 O O . ARG A 1 90 ? -5.909 -3.178 14.047 1.00 82.62 90 ARG A O 1
ATOM 727 N N . SER A 1 91 ? -6.384 -2.136 12.126 1.00 83.12 91 SER A N 1
ATOM 728 C CA . SER A 1 91 ? -6.729 -3.348 11.386 1.00 83.12 91 SER A CA 1
ATOM 729 C C . SER A 1 91 ? -5.508 -4.245 11.192 1.00 83.12 91 SER A C 1
ATOM 731 O O . SER A 1 91 ? -5.583 -5.430 11.491 1.00 83.12 91 SER A O 1
ATOM 733 N N . HIS A 1 92 ? -4.374 -3.690 10.751 1.00 79.12 92 HIS A N 1
ATOM 734 C CA . HIS A 1 92 ? -3.197 -4.493 10.401 1.00 79.12 92 HIS A CA 1
ATOM 735 C C . HIS A 1 92 ? -2.244 -4.800 11.553 1.00 79.12 92 HIS A C 1
ATOM 737 O O . HIS A 1 92 ? -1.599 -5.842 11.539 1.00 79.12 92 HIS A O 1
ATOM 743 N N . VAL A 1 93 ? -2.121 -3.907 12.534 1.00 79.81 93 VAL A N 1
ATOM 744 C CA . VAL A 1 93 ? -1.208 -4.097 13.673 1.00 79.81 93 VAL A CA 1
ATOM 745 C C . VAL A 1 93 ? -1.919 -4.783 14.834 1.00 79.81 93 VAL A C 1
ATOM 747 O O . VAL A 1 93 ? -1.321 -5.603 15.523 1.00 79.81 93 VAL A O 1
ATOM 750 N N . GLN A 1 94 ? -3.193 -4.449 15.062 1.00 78.88 94 GLN A N 1
ATOM 751 C CA . GLN A 1 94 ? -3.957 -4.917 16.224 1.00 78.88 94 GLN A CA 1
ATOM 752 C C . GLN A 1 94 ? -5.038 -5.945 15.858 1.00 78.88 94 GLN A C 1
ATOM 754 O O . GLN A 1 94 ? -5.739 -6.409 16.752 1.00 78.88 94 GLN A O 1
ATOM 759 N N . ASN A 1 95 ? -5.189 -6.301 14.573 1.00 79.69 95 ASN A N 1
ATOM 760 C CA . ASN A 1 95 ? -6.207 -7.237 14.077 1.00 79.69 95 ASN A CA 1
ATOM 761 C C . ASN A 1 95 ? -7.634 -6.899 14.546 1.00 79.69 95 ASN A C 1
ATOM 763 O O . ASN A 1 95 ? -8.425 -7.789 14.846 1.00 79.69 95 ASN A O 1
ATOM 767 N N . SER A 1 96 ? -7.967 -5.604 14.627 1.00 86.19 96 SER A N 1
ATOM 768 C CA . SER A 1 96 ? -9.270 -5.139 15.119 1.00 86.19 96 SER A CA 1
ATOM 769 C C . SER A 1 96 ? -10.402 -5.387 14.101 1.00 86.19 96 SER A C 1
ATOM 771 O O . SER A 1 96 ? -10.408 -4.738 13.046 1.00 86.19 96 SER A O 1
ATOM 773 N N . PRO A 1 97 ? -11.414 -6.230 14.408 1.00 83.81 97 PRO A N 1
ATOM 774 C CA . PRO A 1 97 ? -12.506 -6.537 13.474 1.00 83.81 97 PRO A CA 1
ATOM 775 C C . PRO A 1 97 ? -13.413 -5.338 13.158 1.00 83.81 97 PRO A C 1
ATOM 777 O O . PRO A 1 97 ? -13.931 -5.204 12.046 1.00 83.81 97 PRO A O 1
ATOM 780 N N . SER A 1 98 ? -13.597 -4.428 14.120 1.00 83.94 98 SER A N 1
ATOM 781 C CA . SER A 1 98 ? -14.394 -3.211 13.916 1.00 83.94 98 SER A CA 1
ATOM 782 C C . SER A 1 98 ? -13.721 -2.260 12.927 1.00 83.94 98 SER A C 1
ATOM 784 O O . SER A 1 98 ? -14.387 -1.696 12.061 1.00 83.94 98 SER A O 1
ATOM 786 N N . SER A 1 99 ? -12.391 -2.146 12.985 1.00 84.31 99 SER A N 1
ATOM 787 C CA . SER A 1 99 ? -11.620 -1.369 12.013 1.00 84.31 99 SER A CA 1
ATOM 788 C C . SER A 1 99 ? -11.646 -1.994 10.622 1.00 84.31 99 SER A C 1
ATOM 790 O O . SER A 1 99 ? -11.787 -1.268 9.644 1.00 84.31 99 SER A O 1
ATOM 792 N N . GLN A 1 100 ? -11.566 -3.323 10.520 1.00 84.38 100 GLN A N 1
ATOM 793 C CA . GLN A 1 100 ? -11.705 -4.029 9.240 1.00 84.38 100 GLN A CA 1
ATOM 794 C C . GLN A 1 100 ? -13.064 -3.739 8.587 1.00 84.38 100 GLN A C 1
ATOM 796 O O . GLN A 1 100 ? -13.128 -3.417 7.402 1.00 84.38 100 GLN A O 1
ATOM 801 N N . SER A 1 101 ? -14.140 -3.777 9.377 1.00 83.62 101 SER A N 1
ATOM 802 C CA . SER A 1 101 ? -15.505 -3.501 8.906 1.00 83.62 101 SER A CA 1
ATOM 803 C C . SER A 1 101 ? -15.685 -2.049 8.441 1.00 83.62 101 SER A C 1
ATOM 805 O O . SER A 1 101 ? -16.304 -1.797 7.402 1.00 83.62 101 SER A O 1
ATOM 807 N N . PHE A 1 102 ? -15.108 -1.093 9.180 1.00 89.00 102 PHE A N 1
ATOM 808 C CA . PHE A 1 102 ? -15.087 0.319 8.792 1.00 89.00 102 PHE A CA 1
ATOM 809 C C . PHE A 1 102 ? -14.370 0.517 7.453 1.00 89.00 102 PHE A C 1
ATOM 811 O O . PHE A 1 102 ? -14.929 1.120 6.538 1.00 89.00 102 PHE A O 1
ATOM 818 N N . LEU A 1 103 ? -13.160 -0.036 7.316 1.00 86.50 103 LEU A N 1
ATOM 819 C CA . LEU A 1 103 ? -12.367 0.086 6.094 1.00 86.50 103 LEU A CA 1
ATOM 820 C C . LEU A 1 103 ? -13.090 -0.523 4.898 1.00 86.50 103 LEU A C 1
ATOM 822 O O . LEU A 1 103 ? -13.179 0.128 3.865 1.00 86.50 103 LEU A O 1
ATOM 826 N N . ALA A 1 104 ? -13.662 -1.720 5.038 1.00 83.44 104 ALA A N 1
ATOM 827 C CA . ALA A 1 104 ? -14.422 -2.348 3.961 1.00 83.44 104 ALA A CA 1
ATOM 828 C C . ALA A 1 104 ? -15.567 -1.443 3.470 1.00 83.44 104 ALA A C 1
ATOM 830 O O . ALA A 1 104 ? -15.719 -1.229 2.268 1.00 83.44 104 ALA A O 1
ATOM 831 N N . SER A 1 105 ? -16.322 -0.850 4.398 1.00 85.56 105 SER A N 1
ATOM 832 C CA . SER A 1 105 ? -17.441 0.045 4.073 1.00 85.56 105 SER A CA 1
ATOM 833 C C . SER A 1 105 ? -16.973 1.343 3.408 1.00 85.56 105 SER A C 1
ATOM 835 O O . SER A 1 105 ? -17.532 1.774 2.399 1.00 85.56 105 SER A O 1
ATOM 837 N N . HIS A 1 106 ? -15.926 1.962 3.955 1.00 85.50 106 HIS A N 1
ATOM 838 C CA . HIS A 1 106 ? -15.391 3.224 3.457 1.00 85.50 106 HIS A CA 1
ATOM 839 C C . HIS A 1 106 ? -14.736 3.064 2.080 1.00 85.50 106 HIS A C 1
ATOM 841 O O . HIS A 1 106 ? -15.042 3.819 1.162 1.00 85.50 106 HIS A O 1
ATOM 847 N N . LEU A 1 107 ? -13.902 2.043 1.885 1.00 83.00 107 LEU A N 1
ATOM 848 C CA . LEU A 1 107 ? -13.238 1.792 0.603 1.00 83.00 107 LEU A CA 1
ATOM 849 C C . LEU A 1 107 ? -14.248 1.428 -0.487 1.00 83.00 107 LEU A C 1
ATOM 851 O O . LEU A 1 107 ? -14.117 1.892 -1.616 1.00 83.00 107 LEU A O 1
ATOM 855 N N . TYR A 1 108 ? -15.299 0.676 -0.142 1.00 82.69 108 TYR A N 1
ATOM 856 C CA . TYR A 1 108 ? -16.391 0.397 -1.072 1.00 82.69 108 TYR A CA 1
ATOM 857 C C . TYR A 1 108 ? -17.067 1.682 -1.575 1.00 82.69 108 TYR A C 1
ATOM 859 O O . TYR A 1 108 ? -17.399 1.779 -2.755 1.00 82.69 108 TYR A O 1
ATOM 867 N N . SER A 1 109 ? -17.229 2.698 -0.717 1.00 83.38 109 SER A N 1
ATOM 868 C CA . SER A 1 109 ? -17.759 3.996 -1.156 1.00 83.38 109 SER A CA 1
ATOM 869 C C . SER A 1 109 ? -16.829 4.754 -2.108 1.00 83.38 109 SER A C 1
ATOM 871 O O . SER A 1 109 ? -17.327 5.454 -2.983 1.00 83.38 109 SER A O 1
ATOM 873 N N . LEU A 1 110 ? -15.507 4.579 -1.993 1.00 78.75 110 LEU A N 1
ATOM 874 C CA . LEU A 1 110 ? -14.524 5.262 -2.844 1.00 78.75 110 LEU A CA 1
ATOM 875 C C . LEU A 1 110 ? -14.467 4.700 -4.267 1.00 78.75 110 LEU A C 1
ATOM 877 O O . LEU A 1 110 ? -14.160 5.435 -5.193 1.00 78.75 110 LEU A O 1
ATOM 881 N N . VAL A 1 111 ? -14.761 3.411 -4.448 1.00 76.38 111 VAL A N 1
ATOM 882 C CA . VAL A 1 111 ? -14.753 2.754 -5.770 1.00 76.38 111 VAL A CA 1
ATOM 883 C C . VAL A 1 111 ? -16.051 3.012 -6.550 1.00 76.38 111 VAL A C 1
ATOM 885 O O . VAL A 1 111 ? -16.098 2.830 -7.763 1.00 76.38 111 VAL A O 1
ATOM 888 N N . ARG A 1 112 ? -17.131 3.403 -5.863 1.00 65.81 112 ARG A N 1
ATOM 889 C CA . ARG A 1 112 ? -18.469 3.559 -6.458 1.00 65.81 112 ARG A CA 1
ATOM 890 C C . ARG A 1 112 ? -18.766 4.980 -6.967 1.00 65.81 112 ARG A C 1
ATOM 892 O O . ARG A 1 112 ? -19.799 5.167 -7.610 1.00 65.81 112 ARG A O 1
ATOM 899 N N . LEU A 1 113 ? -17.923 5.956 -6.637 1.00 49.09 113 LEU A N 1
ATOM 900 C CA . LEU A 1 113 ? -18.041 7.364 -7.038 1.00 49.09 113 LEU A CA 1
ATOM 901 C C . LEU A 1 113 ? -17.204 7.645 -8.287 1.00 49.09 113 LEU A C 1
ATOM 903 O O . LEU A 1 113 ? -17.682 8.455 -9.111 1.00 49.09 113 LEU A O 1
#

pLDDT: mean 86.3, std 8.59, range [49.09, 95.81]

Sequence (113 aa):
MDVGERVGPIIKEDFIKQDIGRLESWIQRFPDACMLLEAALGESCLKYAMRENLWLSSVFLLQCESVPRKTLQIQTCVENQHETCLHLVRSHVQNSPSSQSFLASHLYSLVRL

Radius of gyration: 13.85 Å; chains: 1; bounding box: 37×23×36 Å

Foldseek 3Di:
DDPLVVVLLVLLVCLVVLVLVVNVVQCVVDVCNLVSVCVSVVHQSLLVCLVVVVLSSNVSLLPRPSRPPNLVSLVVSPPPPDPLSVLSSCCRVVVDPVSVVVSVVVVVVVVVD

Secondary structure (DSSP, 8-state):
--HHHHHHHHHHHHHHTT-HHHHHHHHHH-TTHHHHHHHHHTS-HHHHHHHTT-HHHHHHHHH-TT-TTHHHHHHHTTT---HHHHHHHHHHHH--HHHHHHHHHHHHHHH--